Protein AF-A0A264W074-F1 (afdb_monomer)

Radius of gyration: 15.08 Å; Cα contacts (8 Å, |Δi|>4): 47; chains: 1; bounding box: 37×15×43 Å

Sequence (78 aa):
MAKNIDETAEYFVNFKVTNQTTLKEFADTLKEFETKGDNHVHVMIKELNKAFITPIEREDILQLTNSLDDVLDGIEHF

Organism: NCBI:txid2020506

InterPro domains:
  IPR018445 Putative phosphate transport regulator [PF01865] (4-77)
  IPR038078 PhoU-like domain superfamily [G3DSA:1.20.58.220] (1-78)
  IPR052912 UPF0111 domain-containing protein [PTHR37298] (1-78)

Solvent-accessible surface area (backbone atoms only — not comparable to full-atom values): 4540 Å² total; per-residue (Å²): 91,74,69,55,47,52,54,47,52,54,47,65,73,68,60,76,70,83,50,73,68,45,43,47,53,50,53,55,52,39,49,55,49,42,57,52,39,54,53,42,51,54,49,50,55,54,51,55,74,69,48,89,74,68,99,59,60,69,64,61,55,50,50,53,50,50,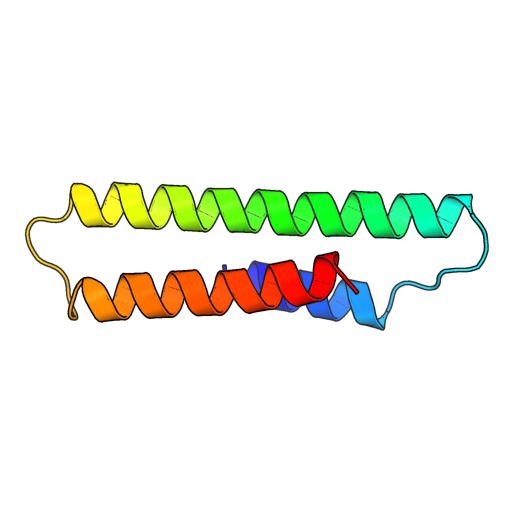59,54,46,54,53,40,52,57,63,61,74,107

Foldseek 3Di:
DVVLLVVLVVLLVPQDDDDPVSVVVNLVVLVVSLVVLVVVLVVQVVVLVVDPDDPDDSVVSNVVSVVSSVSSVVSNVD

pLDDT: mean 94.7, std 2.84, range [73.94, 97.0]

Secondary structure (DSSP, 8-state):
-HHHHHHHHHHHHH----SHHHHHHHHHHHHHHHHHHHHHHHHHHHHHHH-SS-SS-HHHHHHHHHHHHHHHHHHHT-

Nearest PDB structures (foldseek):
  3l39-assembly1_A  TM=8.299E-01  e=1.352E-02  Bacteroides thetaiotaomicron VPI-5482
  2olt-assembly1_B  TM=7.968E-01  e=1.628E-01  Shewanella oneidensis MR-1
  6zc9-assembly1_C  TM=5.659E-01  e=6.398E+00  Homo sapiens
  6bqt-assembly4_K  TM=5.543E-01  e=7.711E+00  Homo sapiens

Mean predicted aligned error: 3.0 Å

Structure (mmCIF, N/CA/C/O backbone):
data_AF-A0A264W074-F1
#
_entry.id   AF-A0A264W074-F1
#
loop_
_atom_site.group_PDB
_atom_site.id
_atom_site.type_symbol
_atom_site.label_atom_id
_atom_site.label_alt_id
_atom_site.label_comp_id
_atom_site.label_asym_id
_atom_site.label_entity_id
_atom_site.label_seq_id
_atom_site.pdbx_PDB_ins_code
_atom_site.Cartn_x
_atom_site.Cartn_y
_atom_site.Cartn_z
_atom_site.occupancy
_atom_site.B_iso_or_equiv
_atom_site.auth_seq_id
_atom_site.auth_comp_id
_atom_site.auth_asym_id
_atom_site.auth_atom_id
_atom_site.pdbx_PDB_model_num
ATOM 1 N N . MET A 1 1 ? -3.741 3.613 1.187 1.00 91.00 1 MET A N 1
ATOM 2 C CA . MET A 1 1 ? -3.217 2.235 1.099 1.00 91.00 1 MET A CA 1
ATOM 3 C C . MET A 1 1 ? -3.714 1.479 -0.127 1.00 91.00 1 MET A C 1
ATOM 5 O O . MET A 1 1 ? -2.961 1.423 -1.078 1.00 91.00 1 MET A O 1
ATOM 9 N N . ALA A 1 2 ? -4.961 0.991 -0.194 1.00 93.38 2 ALA A N 1
ATOM 10 C CA . ALA A 1 2 ? -5.424 0.187 -1.343 1.00 93.38 2 ALA A CA 1
ATOM 11 C C . ALA A 1 2 ? -5.214 0.864 -2.715 1.00 93.38 2 ALA A C 1
ATOM 13 O O . ALA A 1 2 ? -4.659 0.263 -3.622 1.00 93.38 2 ALA A O 1
ATOM 14 N N . LYS A 1 3 ? -5.571 2.150 -2.832 1.00 95.50 3 LYS A N 1
ATOM 15 C CA . LYS A 1 3 ? -5.305 2.941 -4.042 1.00 95.50 3 LYS A CA 1
ATOM 16 C C . LYS A 1 3 ? -3.805 3.113 -4.343 1.00 95.50 3 LYS A C 1
ATOM 18 O O . LYS A 1 3 ? -3.429 3.111 -5.500 1.00 95.50 3 LYS A O 1
ATOM 23 N N . ASN A 1 4 ? -2.965 3.244 -3.310 1.00 96.06 4 ASN A N 1
ATOM 24 C CA . ASN A 1 4 ? -1.510 3.341 -3.482 1.00 96.06 4 ASN A CA 1
ATOM 25 C C . ASN A 1 4 ? -0.972 2.045 -4.096 1.00 96.06 4 ASN A C 1
ATOM 27 O O . ASN A 1 4 ? -0.234 2.110 -5.058 1.00 96.06 4 ASN A O 1
ATOM 31 N N . ILE A 1 5 ? -1.416 0.884 -3.601 1.00 95.44 5 ILE A N 1
ATOM 32 C CA . ILE A 1 5 ? -1.033 -0.430 -4.140 1.00 95.44 5 ILE A CA 1
ATOM 33 C C . ILE A 1 5 ? -1.486 -0.598 -5.594 1.00 95.44 5 ILE A C 1
ATOM 35 O O . ILE A 1 5 ? -0.717 -1.094 -6.408 1.00 95.44 5 ILE A O 1
ATOM 39 N N . ASP A 1 6 ? -2.709 -0.175 -5.922 1.00 96.56 6 ASP A N 1
ATOM 40 C CA . ASP A 1 6 ? -3.236 -0.213 -7.293 1.00 96.56 6 ASP A CA 1
ATOM 41 C C . 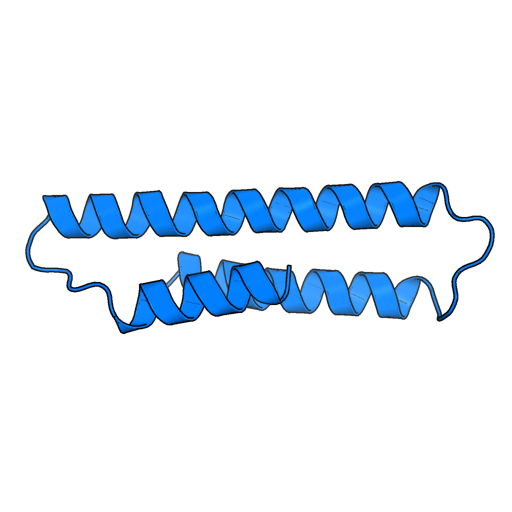ASP A 1 6 ? -2.370 0.626 -8.250 1.00 96.56 6 ASP A C 1
ATOM 43 O O . ASP A 1 6 ? -1.916 0.131 -9.280 1.00 96.56 6 ASP A O 1
ATOM 47 N N . GLU A 1 7 ? -2.037 1.859 -7.851 1.00 96.88 7 GLU A N 1
ATOM 48 C CA . GLU A 1 7 ? -1.140 2.746 -8.602 1.00 96.88 7 GLU A CA 1
ATOM 49 C C . 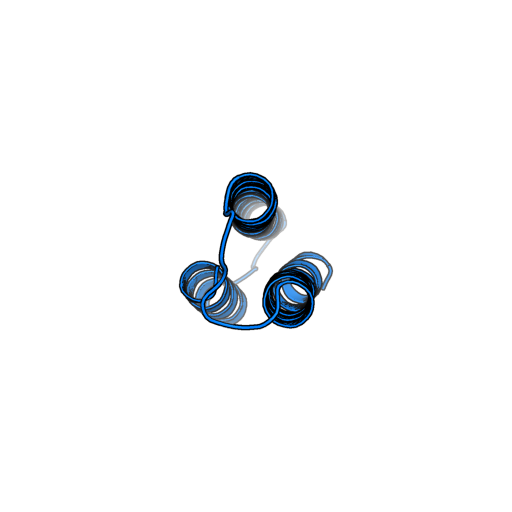GLU A 1 7 ? 0.282 2.167 -8.724 1.00 96.88 7 G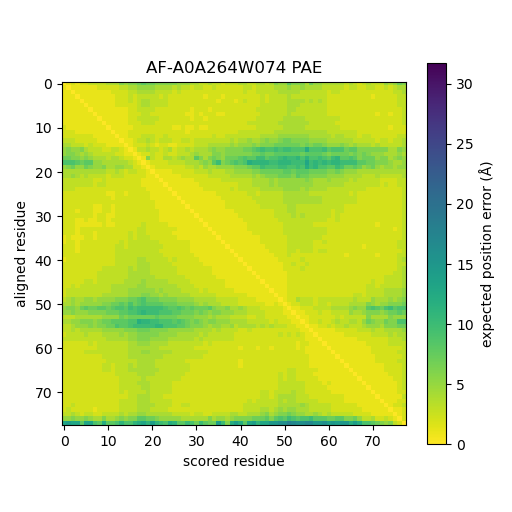LU A C 1
ATOM 51 O O . GLU A 1 7 ? 0.867 2.209 -9.810 1.00 96.88 7 GLU A O 1
ATOM 56 N N . THR A 1 8 ? 0.831 1.583 -7.652 1.00 96.62 8 THR A N 1
ATOM 57 C CA . THR A 1 8 ? 2.144 0.921 -7.687 1.00 96.62 8 THR A CA 1
ATOM 58 C C . THR A 1 8 ? 2.138 -0.255 -8.656 1.00 96.62 8 THR A C 1
ATOM 60 O O . THR A 1 8 ? 3.062 -0.392 -9.454 1.00 96.62 8 THR A O 1
ATOM 63 N N . ALA A 1 9 ? 1.108 -1.103 -8.615 1.00 95.88 9 ALA A N 1
ATOM 64 C CA . ALA A 1 9 ? 0.995 -2.269 -9.485 1.00 95.88 9 ALA A CA 1
ATOM 65 C C . ALA A 1 9 ? 0.843 -1.860 -10.957 1.00 95.88 9 ALA A C 1
ATOM 67 O O . ALA A 1 9 ? 1.498 -2.434 -11.832 1.00 95.88 9 ALA A O 1
ATOM 68 N N . GLU A 1 10 ? 0.032 -0.838 -11.241 1.00 96.56 10 GLU A N 1
ATOM 69 C CA . GLU A 1 10 ? -0.106 -0.286 -12.589 1.00 96.56 10 GLU A CA 1
ATOM 70 C C . GLU A 1 10 ? 1.227 0.277 -13.099 1.00 96.56 10 GLU A C 1
ATOM 72 O O . GLU A 1 10 ? 1.620 0.008 -14.239 1.00 96.56 10 GLU A O 1
ATOM 77 N N . TYR A 1 11 ? 1.952 1.016 -12.258 1.00 96.38 11 TYR A N 1
ATOM 78 C CA . TYR A 1 11 ? 3.277 1.528 -12.593 1.00 96.38 11 TYR A CA 1
ATOM 79 C C . TYR A 1 11 ? 4.277 0.392 -12.851 1.00 96.38 11 TYR A C 1
ATOM 81 O O . TYR A 1 11 ? 4.954 0.394 -13.881 1.00 96.38 11 TYR A O 1
ATOM 89 N N . PHE A 1 12 ? 4.319 -0.606 -11.966 1.00 95.31 12 PHE A N 1
ATOM 90 C CA . PHE A 1 12 ? 5.218 -1.757 -12.047 1.00 95.31 12 PHE A CA 1
ATOM 91 C C . PHE A 1 12 ? 5.059 -2.529 -13.363 1.00 95.31 12 PHE A C 1
ATOM 93 O O . PHE A 1 12 ? 6.046 -2.888 -14.001 1.00 95.31 12 PHE A O 1
ATOM 100 N N . VAL A 1 13 ? 3.818 -2.751 -13.806 1.00 95.00 13 VAL A N 1
ATOM 101 C CA . VAL A 1 13 ? 3.527 -3.501 -15.039 1.00 95.00 13 VAL A CA 1
ATOM 102 C C . VAL A 1 13 ? 3.822 -2.686 -16.301 1.00 95.00 13 VAL A C 1
ATOM 104 O O . VAL A 1 13 ? 4.258 -3.243 -17.312 1.00 95.00 13 VAL A O 1
ATOM 107 N N . ASN A 1 14 ? 3.563 -1.377 -16.278 1.00 95.69 14 ASN A N 1
ATOM 108 C CA . ASN A 1 14 ? 3.609 -0.550 -17.486 1.00 95.69 14 ASN A CA 1
ATOM 109 C C . ASN A 1 14 ? 4.962 0.131 -17.728 1.00 95.69 14 ASN A C 1
ATOM 111 O O . ASN A 1 14 ? 5.262 0.499 -18.872 1.00 95.69 14 ASN A O 1
ATOM 115 N N . PHE A 1 15 ? 5.777 0.326 -16.690 1.00 93.88 15 PHE A N 1
ATOM 116 C CA . PHE A 1 15 ? 7.060 1.000 -16.835 1.00 93.88 15 PHE A CA 1
ATOM 117 C C . PHE A 1 15 ? 8.063 0.127 -17.598 1.00 93.88 15 PHE A C 1
ATOM 119 O O . PHE A 1 15 ? 8.290 -1.041 -17.289 1.00 93.88 15 PHE A O 1
ATOM 126 N N . LYS A 1 16 ? 8.697 0.701 -18.624 1.00 93.06 16 LYS A N 1
ATOM 127 C CA . LYS A 1 16 ? 9.659 -0.015 -19.469 1.00 93.06 16 LYS A CA 1
ATOM 128 C C . LYS A 1 16 ? 11.085 0.335 -19.083 1.00 93.06 16 LYS A C 1
ATOM 130 O O . LYS A 1 16 ? 11.595 1.394 -19.446 1.00 93.06 16 LYS A O 1
ATOM 135 N N . VAL A 1 17 ? 11.760 -0.606 -18.435 1.00 92.00 17 VAL A N 1
ATOM 136 C CA . VAL A 1 17 ? 13.197 -0.509 -18.173 1.00 92.00 17 VAL A CA 1
ATOM 137 C C . VAL A 1 17 ? 13.968 -0.825 -19.456 1.00 92.00 17 VAL A C 1
ATOM 139 O O . VAL A 1 17 ? 13.842 -1.908 -20.024 1.00 92.00 17 VAL A O 1
ATOM 142 N N . THR A 1 18 ? 14.765 0.131 -19.936 1.00 93.44 18 THR A N 1
ATOM 143 C CA . THR A 1 18 ? 15.530 0.008 -21.197 1.00 93.44 18 THR A CA 1
ATOM 144 C C . THR A 1 18 ? 17.034 0.192 -21.008 1.00 93.44 18 THR A C 1
ATOM 146 O O . THR A 1 18 ? 17.827 -0.284 -21.817 1.00 93.44 18 THR A O 1
ATOM 149 N N . ASN A 1 19 ? 17.439 0.884 -19.944 1.00 93.81 19 ASN A N 1
ATOM 150 C CA . ASN A 1 19 ? 18.824 1.165 -19.588 1.00 93.81 19 ASN A CA 1
ATOM 151 C C . ASN A 1 19 ? 18.959 1.430 -18.074 1.00 93.81 19 ASN A C 1
ATOM 153 O O . ASN A 1 19 ? 17.965 1.478 -17.347 1.00 93.81 19 ASN A O 1
ATOM 157 N N . GLN A 1 20 ? 20.192 1.638 -17.604 1.00 92.81 20 GLN A N 1
ATOM 158 C CA . GLN A 1 20 ? 20.483 1.863 -16.181 1.00 92.81 20 GLN A CA 1
ATOM 159 C C . GLN A 1 20 ? 19.823 3.126 -15.608 1.00 92.81 20 GLN A C 1
ATOM 161 O O . GLN A 1 20 ? 19.425 3.121 -14.448 1.00 92.81 20 GLN A O 1
ATOM 166 N N . THR A 1 21 ? 19.663 4.190 -16.399 1.00 94.38 21 THR A N 1
ATOM 167 C CA . THR A 1 21 ? 18.972 5.411 -15.958 1.00 94.38 21 THR A CA 1
ATOM 168 C C . THR A 1 21 ? 17.497 5.128 -15.705 1.00 94.38 21 THR A C 1
ATOM 170 O O . THR A 1 21 ? 17.005 5.412 -14.620 1.00 94.38 21 THR A O 1
ATOM 173 N N . THR A 1 22 ? 16.820 4.470 -16.649 1.00 94.00 22 THR A N 1
ATOM 174 C CA . THR A 1 22 ? 15.405 4.098 -16.487 1.00 94.00 22 THR A CA 1
ATOM 175 C C . THR A 1 22 ? 15.191 3.068 -15.378 1.00 94.00 22 THR A C 1
ATOM 177 O O . THR A 1 22 ? 14.166 3.097 -14.716 1.00 94.00 22 THR A O 1
ATOM 180 N N . LEU A 1 23 ? 16.159 2.173 -15.136 1.00 93.81 23 LEU A N 1
ATOM 181 C CA . LEU A 1 23 ? 16.103 1.243 -14.005 1.00 93.81 23 LEU A CA 1
ATOM 182 C C . LEU A 1 23 ? 16.154 1.997 -12.674 1.00 93.81 23 LEU A C 1
ATOM 184 O O . LEU A 1 23 ? 15.420 1.668 -11.749 1.00 93.81 23 LEU A O 1
ATOM 188 N N . LYS A 1 24 ? 17.011 3.017 -12.587 1.00 95.06 24 LYS A N 1
ATOM 189 C CA . LYS A 1 24 ? 17.098 3.852 -11.394 1.00 95.06 24 LYS A CA 1
ATOM 190 C C . LYS A 1 24 ? 15.804 4.637 -11.172 1.00 95.06 24 LYS A C 1
ATOM 192 O O . LYS A 1 24 ? 15.286 4.623 -10.069 1.00 95.06 24 LYS A O 1
ATOM 197 N N . GLU A 1 25 ? 15.264 5.265 -12.216 1.00 95.50 25 GLU A N 1
ATOM 198 C CA . GLU A 1 25 ? 13.978 5.978 -12.143 1.00 95.50 25 GLU A CA 1
ATOM 199 C C . GLU A 1 25 ? 12.838 5.060 -11.689 1.00 95.50 25 GLU A C 1
ATOM 201 O O . GLU A 1 25 ? 12.015 5.459 -10.867 1.00 95.50 25 GLU A O 1
ATOM 206 N N . PHE A 1 26 ? 12.820 3.822 -12.187 1.00 95.31 26 PHE A N 1
ATOM 207 C CA . PHE A 1 26 ? 11.865 2.804 -11.773 1.00 95.31 26 PHE A CA 1
ATOM 208 C C . PHE A 1 26 ? 11.962 2.496 -10.277 1.00 95.31 26 PHE A C 1
ATOM 210 O O . PHE A 1 26 ? 10.965 2.591 -9.566 1.00 95.31 26 PHE A O 1
ATOM 217 N N . ALA A 1 27 ? 13.169 2.187 -9.797 1.00 94.94 27 ALA A N 1
ATOM 218 C CA . ALA A 1 27 ? 13.413 1.872 -8.393 1.00 94.94 27 ALA A CA 1
ATOM 219 C C . ALA A 1 27 ? 13.115 3.063 -7.467 1.00 94.94 27 ALA A C 1
ATOM 221 O O . ALA A 1 27 ? 12.442 2.895 -6.453 1.00 94.94 27 ALA A O 1
ATOM 222 N N . ASP A 1 28 ? 13.552 4.271 -7.839 1.00 96.00 28 ASP A N 1
ATOM 223 C CA . ASP A 1 28 ? 13.294 5.496 -7.075 1.00 96.00 28 ASP A CA 1
ATOM 224 C C . ASP A 1 28 ? 11.774 5.743 -6.958 1.00 96.00 28 ASP A C 1
ATOM 226 O O . ASP A 1 28 ? 11.272 6.048 -5.877 1.00 96.00 28 ASP A O 1
ATOM 230 N N . THR A 1 29 ? 11.016 5.533 -8.042 1.00 96.38 29 THR A N 1
ATOM 231 C CA . THR A 1 29 ? 9.553 5.704 -8.033 1.00 96.38 29 THR A CA 1
ATOM 232 C C . THR A 1 29 ? 8.847 4.627 -7.203 1.00 96.38 29 THR A C 1
ATOM 234 O O . THR A 1 29 ? 7.920 4.943 -6.457 1.00 96.38 29 THR A O 1
ATOM 237 N N . LEU A 1 30 ? 9.276 3.361 -7.284 1.00 96.06 30 LEU A N 1
ATOM 238 C CA . LEU A 1 30 ? 8.751 2.300 -6.414 1.00 96.06 30 LEU A CA 1
ATOM 239 C C . LEU A 1 30 ? 9.011 2.609 -4.938 1.00 96.06 30 LEU A C 1
ATOM 241 O O . LEU A 1 30 ? 8.106 2.440 -4.120 1.00 96.06 30 LEU A O 1
ATOM 245 N N . LYS A 1 31 ? 10.186 3.160 -4.611 1.00 95.69 31 LYS A N 1
ATOM 246 C CA . LYS A 1 31 ? 10.492 3.583 -3.243 1.00 95.69 31 LYS A CA 1
ATOM 247 C C . LYS A 1 31 ? 9.563 4.686 -2.752 1.00 95.69 31 LYS A C 1
ATOM 249 O O . LYS A 1 31 ? 9.112 4.656 -1.612 1.00 95.69 31 LYS A O 1
ATOM 254 N N . GLU A 1 32 ? 9.219 5.647 -3.607 1.00 96.81 32 GLU A N 1
ATOM 255 C CA . GLU A 1 32 ? 8.237 6.674 -3.246 1.00 96.81 32 GLU A CA 1
ATOM 256 C C . GLU A 1 32 ? 6.856 6.084 -2.935 1.00 96.81 32 GLU A C 1
ATOM 258 O O . GLU A 1 32 ? 6.153 6.590 -2.052 1.00 96.81 32 GLU A O 1
ATOM 263 N N . PHE A 1 33 ? 6.443 5.041 -3.659 1.00 96.75 33 PHE A N 1
ATOM 264 C CA . PHE A 1 33 ? 5.191 4.347 -3.384 1.00 96.75 33 PHE A CA 1
ATOM 265 C C . PHE A 1 33 ? 5.231 3.593 -2.054 1.00 96.75 33 PHE A C 1
ATOM 267 O O . PHE A 1 33 ? 4.274 3.727 -1.288 1.00 96.75 33 PHE A O 1
ATOM 274 N N . GLU A 1 34 ? 6.311 2.870 -1.752 1.00 95.38 34 GLU A N 1
ATOM 275 C CA . GLU A 1 34 ? 6.504 2.212 -0.450 1.00 95.38 34 GLU A CA 1
ATOM 276 C C . GLU A 1 34 ? 6.468 3.230 0.692 1.00 95.38 34 GLU A C 1
ATOM 278 O O . GLU A 1 34 ? 5.650 3.113 1.602 1.00 95.38 34 GLU A O 1
ATOM 283 N N . THR A 1 35 ? 7.203 4.334 0.572 1.00 96.12 35 THR A N 1
ATOM 284 C CA . THR A 1 35 ? 7.254 5.353 1.626 1.00 96.12 35 THR A CA 1
ATOM 285 C C . THR A 1 35 ? 5.878 5.995 1.861 1.00 96.12 35 THR A C 1
ATOM 287 O O . THR A 1 35 ? 5.534 6.397 2.978 1.00 96.12 35 THR A O 1
ATOM 290 N N . LYS A 1 36 ? 5.030 6.107 0.828 1.00 96.31 36 LYS A N 1
ATOM 291 C CA . LYS A 1 36 ? 3.621 6.511 1.002 1.00 96.31 36 LYS A CA 1
ATOM 292 C C . LYS A 1 36 ? 2.804 5.442 1.734 1.00 96.31 36 LYS A C 1
ATOM 294 O O . LYS A 1 36 ? 1.939 5.806 2.535 1.00 96.31 36 LYS A O 1
ATOM 299 N N . GLY A 1 37 ? 3.056 4.163 1.466 1.00 95.94 37 GLY A N 1
ATOM 300 C CA . GLY A 1 37 ? 2.465 3.023 2.169 1.00 95.94 37 GLY A CA 1
ATOM 301 C C . GLY A 1 37 ? 2.777 3.039 3.660 1.00 95.94 37 GLY A C 1
ATOM 302 O O . GLY A 1 37 ? 1.850 3.153 4.463 1.00 95.94 37 GLY A O 1
ATOM 303 N N . ASP A 1 38 ? 4.057 3.116 4.008 1.00 94.81 38 ASP A N 1
ATOM 304 C CA . ASP A 1 38 ? 4.560 3.255 5.380 1.00 94.81 38 ASP A CA 1
ATOM 305 C C . ASP A 1 38 ? 3.855 4.378 6.149 1.00 94.81 38 ASP A C 1
ATOM 307 O O . ASP A 1 38 ? 3.392 4.226 7.285 1.00 94.81 38 ASP A O 1
ATOM 311 N N . ASN A 1 39 ? 3.711 5.540 5.505 1.00 96.75 39 ASN A N 1
ATOM 312 C CA . ASN A 1 39 ? 3.007 6.673 6.094 1.00 96.75 39 ASN A CA 1
ATOM 313 C C . ASN A 1 39 ? 1.529 6.355 6.371 1.00 96.75 39 ASN A C 1
ATOM 315 O O . ASN A 1 39 ? 0.990 6.776 7.399 1.00 96.75 39 ASN A O 1
ATOM 319 N N . HIS A 1 40 ? 0.857 5.609 5.492 1.00 96.44 40 HIS A N 1
ATOM 320 C CA . HIS A 1 40 ? -0.509 5.151 5.740 1.00 96.44 40 HIS A CA 1
ATOM 321 C C . HIS A 1 40 ? -0.584 4.175 6.914 1.00 96.44 40 HIS A C 1
ATOM 323 O O . HIS A 1 40 ? -1.480 4.336 7.747 1.00 96.44 40 HIS A O 1
ATOM 329 N N . VAL A 1 41 ? 0.338 3.215 7.007 1.00 95.62 41 VAL A N 1
ATOM 330 C CA . VAL A 1 41 ? 0.418 2.267 8.129 1.00 95.62 41 VAL A CA 1
ATOM 331 C C . VAL A 1 41 ? 0.617 3.021 9.441 1.00 95.62 41 VAL A C 1
ATOM 333 O O . VAL A 1 41 ? -0.149 2.844 10.393 1.00 95.62 41 VAL A O 1
ATOM 336 N N . HIS A 1 42 ? 1.569 3.954 9.474 1.00 96.25 42 HIS A N 1
ATOM 337 C CA . HIS A 1 42 ? 1.838 4.774 10.651 1.00 96.25 42 HIS A CA 1
ATOM 338 C C . HIS A 1 42 ? 0.609 5.580 11.095 1.00 96.25 42 HIS A C 1
ATOM 340 O O . HIS A 1 42 ? 0.263 5.607 12.282 1.00 96.25 42 HIS A O 1
ATOM 346 N N . VAL A 1 43 ? -0.079 6.228 10.148 1.00 96.25 43 VAL A N 1
ATOM 347 C CA . VAL A 1 43 ? -1.313 6.973 10.432 1.00 96.25 43 VAL A CA 1
ATOM 348 C C . VAL A 1 43 ? -2.405 6.038 10.951 1.00 96.25 43 VAL A C 1
ATOM 350 O O . VAL A 1 43 ? -3.030 6.360 11.960 1.00 96.25 43 VAL A O 1
ATOM 353 N N . MET A 1 44 ? -2.600 4.871 10.334 1.00 95.31 44 MET A N 1
ATOM 354 C CA . MET A 1 44 ? -3.585 3.878 10.775 1.00 95.31 44 MET A CA 1
ATOM 355 C C . MET A 1 44 ? -3.339 3.427 12.215 1.00 95.31 44 MET A C 1
ATOM 357 O O . MET A 1 44 ? -4.254 3.484 13.039 1.00 95.31 44 MET A O 1
ATOM 361 N N . ILE A 1 45 ? -2.101 3.061 12.556 1.00 94.56 45 ILE A N 1
ATOM 362 C CA . ILE A 1 45 ? -1.720 2.663 13.920 1.00 94.56 45 ILE A CA 1
ATOM 363 C C . ILE A 1 45 ? -1.994 3.803 14.909 1.00 94.56 45 ILE A C 1
ATOM 365 O O . ILE A 1 45 ? -2.549 3.589 15.992 1.00 94.56 45 ILE A O 1
ATOM 369 N N . LYS A 1 46 ? -1.641 5.039 14.542 1.00 96.38 46 LYS A N 1
ATOM 370 C CA . LYS A 1 46 ? -1.857 6.218 15.388 1.00 96.38 46 LYS A CA 1
ATOM 371 C C . LYS A 1 46 ? -3.339 6.491 15.638 1.00 96.38 46 LYS A C 1
ATOM 373 O O . LYS A 1 46 ? -3.705 6.812 16.769 1.00 96.38 46 LYS A O 1
ATOM 378 N N . GLU A 1 47 ? -4.180 6.373 14.618 1.00 94.88 47 GLU A N 1
ATOM 379 C CA . GLU A 1 47 ? -5.622 6.591 14.749 1.00 94.88 47 GLU A CA 1
ATOM 380 C C . GLU A 1 47 ? -6.297 5.461 15.530 1.00 94.88 47 GLU A C 1
ATOM 382 O O . GLU A 1 47 ? -7.095 5.739 16.426 1.00 94.88 47 GLU A O 1
ATOM 387 N N . LEU A 1 48 ? -5.896 4.205 15.315 1.00 94.94 48 LEU A N 1
ATOM 388 C CA . LEU A 1 48 ? -6.349 3.087 16.143 1.00 94.94 48 LEU A CA 1
ATOM 389 C C . LEU A 1 48 ? -6.008 3.314 17.619 1.00 94.94 48 LEU A C 1
ATOM 391 O O . LEU A 1 48 ? -6.860 3.123 18.486 1.00 94.94 48 LEU A O 1
ATOM 395 N N . ASN A 1 49 ? -4.795 3.767 17.940 1.00 93.25 49 ASN A N 1
ATOM 396 C CA . ASN A 1 49 ? -4.383 4.047 19.323 1.00 93.25 49 ASN A CA 1
ATOM 397 C C . ASN A 1 49 ? -5.193 5.164 19.998 1.00 93.25 49 ASN A C 1
ATOM 399 O O . ASN A 1 49 ? -5.319 5.163 21.220 1.00 93.25 49 ASN A O 1
ATOM 403 N N . LYS A 1 50 ? -5.766 6.092 19.226 1.00 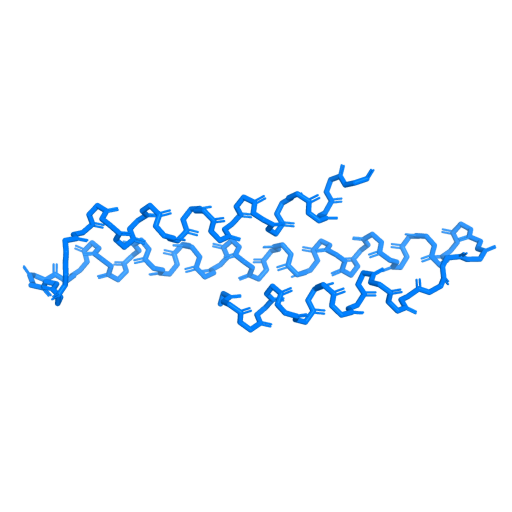95.50 50 LYS A N 1
ATOM 404 C CA . LYS A 1 50 ? -6.650 7.148 19.746 1.00 95.50 50 LYS A CA 1
ATOM 405 C C . LYS A 1 50 ? -8.122 6.738 19.786 1.00 95.50 50 LYS A C 1
ATOM 407 O O . LYS A 1 50 ? -8.896 7.347 20.523 1.00 95.50 50 LYS A O 1
ATOM 412 N N . ALA A 1 51 ? -8.525 5.755 18.985 1.00 94.31 51 ALA A N 1
ATOM 413 C CA . ALA A 1 51 ? -9.905 5.305 18.908 1.00 94.31 51 ALA A CA 1
ATOM 414 C C . ALA A 1 51 ? -10.295 4.528 20.174 1.00 94.31 51 ALA A C 1
ATOM 416 O O . ALA A 1 51 ? -9.711 3.488 20.487 1.00 94.31 51 ALA A O 1
ATOM 417 N N . PHE A 1 52 ? -11.307 5.029 20.889 1.00 93.50 52 PHE A N 1
ATOM 418 C CA . PHE A 1 52 ? -11.870 4.362 22.068 1.00 93.50 52 PHE A CA 1
ATOM 419 C C . PHE A 1 52 ? -12.779 3.180 21.693 1.00 93.50 52 PHE A C 1
ATOM 421 O O . PHE A 1 52 ? -12.788 2.165 22.380 1.00 93.50 52 PHE A O 1
ATOM 428 N N . ILE A 1 53 ? -13.517 3.300 20.586 1.00 93.69 53 ILE A N 1
ATOM 429 C CA . ILE A 1 53 ? -14.352 2.243 20.005 1.00 93.69 53 ILE A CA 1
ATOM 430 C C . ILE A 1 53 ? -13.969 2.116 18.533 1.00 93.69 53 ILE A C 1
ATOM 432 O O . ILE A 1 53 ? -13.845 3.126 17.838 1.00 93.69 53 ILE A O 1
ATOM 436 N N . THR A 1 54 ? -13.793 0.884 18.064 1.00 95.75 54 THR A N 1
ATOM 437 C CA . THR A 1 54 ? -13.555 0.555 16.657 1.00 95.75 54 THR A CA 1
ATOM 438 C C . THR A 1 54 ? -14.789 -0.135 16.061 1.00 95.75 54 THR A C 1
ATOM 440 O O . THR A 1 54 ? -15.523 -0.801 16.788 1.00 95.75 54 THR A O 1
ATOM 443 N N . PRO A 1 55 ? -15.072 0.048 14.757 1.00 92.19 55 PRO A N 1
ATOM 444 C CA . PRO A 1 55 ? -16.251 -0.540 14.109 1.00 92.19 55 PRO A CA 1
ATOM 445 C C . PRO A 1 55 ? -16.136 -2.056 13.884 1.00 92.19 55 PRO A C 1
ATOM 447 O O . PRO A 1 55 ? -17.152 -2.725 13.727 1.00 92.19 55 PRO A O 1
ATOM 450 N N . ILE A 1 56 ? -14.906 -2.568 13.851 1.00 95.00 56 ILE A N 1
ATOM 451 C CA . ILE A 1 56 ? -14.542 -3.988 13.848 1.00 95.00 56 ILE A CA 1
ATOM 452 C C . ILE A 1 56 ? -13.374 -4.186 14.820 1.00 95.00 56 ILE A C 1
ATOM 454 O O . ILE A 1 56 ? -12.902 -3.209 15.421 1.00 95.00 56 ILE A O 1
ATOM 458 N N . GLU A 1 57 ? -12.876 -5.413 14.953 1.00 96.31 57 GLU A N 1
ATOM 459 C CA . GLU A 1 57 ? -11.817 -5.691 15.915 1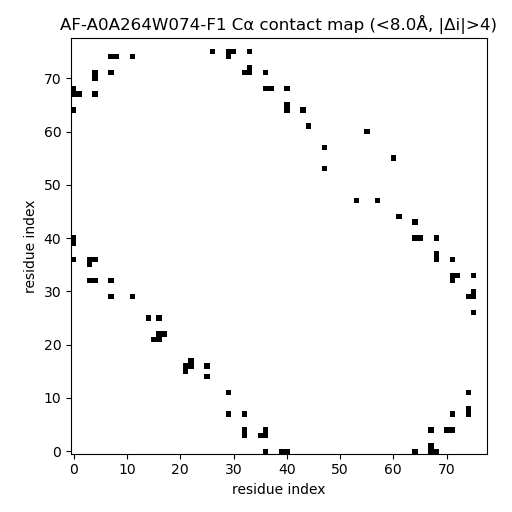.00 96.31 57 GLU A CA 1
ATOM 460 C C . GLU A 1 57 ? -10.504 -5.026 15.519 1.00 96.31 57 GLU A C 1
ATOM 462 O O . GLU A 1 57 ? -10.087 -5.018 14.362 1.00 96.31 57 GLU A O 1
ATOM 467 N N . ARG A 1 58 ? -9.847 -4.421 16.513 1.00 95.75 58 ARG A N 1
ATOM 468 C CA . ARG A 1 58 ? -8.595 -3.681 16.317 1.00 95.75 58 ARG A CA 1
ATOM 469 C C . ARG A 1 58 ? -7.530 -4.542 15.643 1.00 95.75 58 ARG A C 1
ATOM 471 O O . ARG A 1 58 ? -6.806 -4.037 14.791 1.00 95.75 58 ARG A O 1
ATOM 478 N N . GLU A 1 59 ? -7.456 -5.810 16.038 1.00 95.00 59 GLU A N 1
ATOM 479 C CA . GLU A 1 59 ? -6.506 -6.770 15.482 1.00 95.00 59 GLU A CA 1
ATOM 480 C C . GLU A 1 59 ? -6.769 -7.021 13.997 1.00 95.00 59 GLU A C 1
ATOM 482 O O . GLU A 1 59 ? -5.833 -6.989 13.209 1.00 95.00 59 GLU A O 1
ATOM 487 N N . ASP A 1 60 ? -8.035 -7.142 13.588 1.00 97.00 60 ASP A N 1
ATOM 488 C CA . ASP A 1 60 ? -8.392 -7.347 12.181 1.00 97.00 60 ASP A CA 1
ATOM 489 C C . ASP A 1 60 ? -7.983 -6.144 11.317 1.00 97.00 60 ASP A C 1
ATOM 491 O O . ASP A 1 60 ? -7.498 -6.306 10.1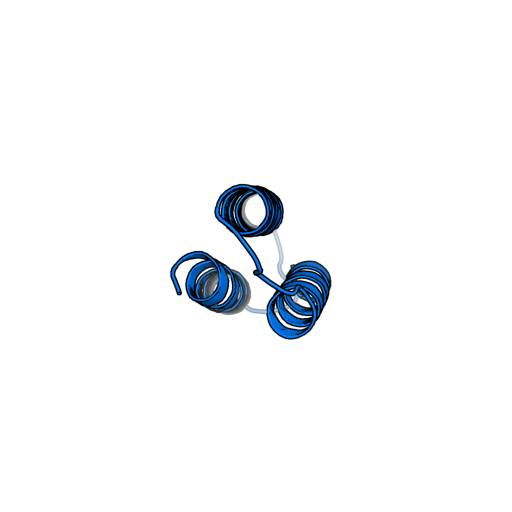97 1.00 97.00 60 ASP A O 1
ATOM 495 N N . ILE A 1 61 ? -8.135 -4.919 11.838 1.00 95.88 61 ILE A N 1
ATOM 496 C CA . ILE A 1 61 ? -7.708 -3.700 11.132 1.00 95.88 61 ILE A CA 1
ATOM 497 C C . ILE A 1 61 ? -6.181 -3.656 11.006 1.00 95.88 61 ILE A C 1
ATOM 499 O O . ILE A 1 61 ? -5.669 -3.299 9.940 1.00 95.88 61 ILE A O 1
ATOM 503 N N . LEU A 1 62 ? -5.455 -3.992 12.077 1.00 95.00 62 LEU A N 1
ATOM 504 C CA . LEU A 1 62 ? -3.991 -4.041 12.062 1.00 95.00 62 LEU A CA 1
ATOM 505 C C . LEU A 1 62 ? -3.492 -5.107 11.090 1.00 95.00 62 LEU A C 1
ATOM 507 O O . LEU A 1 62 ? -2.658 -4.803 10.242 1.00 95.00 62 LEU A O 1
ATOM 511 N N . GLN A 1 63 ? -4.051 -6.313 11.158 1.00 96.31 63 GLN A N 1
ATOM 512 C CA . GLN A 1 63 ? -3.703 -7.406 10.262 1.00 96.31 63 GLN A CA 1
ATOM 513 C C . GLN A 1 63 ? -3.965 -7.026 8.805 1.00 96.31 63 GLN A C 1
ATOM 515 O O . GLN A 1 63 ? -3.082 -7.198 7.971 1.00 96.31 63 GLN A O 1
ATOM 520 N N . LEU A 1 64 ? -5.132 -6.453 8.493 1.00 95.88 64 LEU A N 1
ATOM 521 C CA . LEU A 1 64 ? -5.438 -5.993 7.139 1.00 95.88 64 LEU A CA 1
ATOM 522 C C . LEU A 1 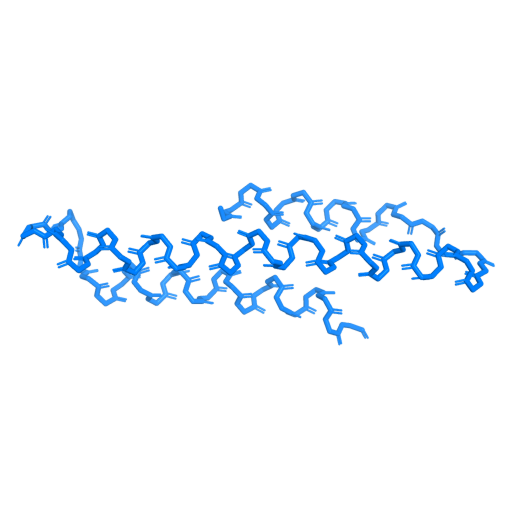64 ? -4.450 -4.921 6.668 1.00 95.88 64 LEU A C 1
ATOM 524 O O . LEU A 1 64 ? -4.009 -4.955 5.524 1.00 95.88 64 LEU A O 1
ATOM 528 N N . THR A 1 65 ? -4.105 -3.972 7.538 1.00 95.44 65 THR A N 1
ATOM 529 C CA . THR A 1 65 ? -3.154 -2.901 7.215 1.00 95.44 65 THR A CA 1
ATOM 530 C C . THR A 1 65 ? -1.770 -3.473 6.906 1.00 95.44 65 THR A C 1
ATOM 532 O O . THR A 1 65 ? -1.209 -3.120 5.874 1.00 95.44 65 THR A O 1
ATOM 535 N N . ASN A 1 66 ? -1.276 -4.402 7.728 1.00 94.50 66 ASN A N 1
ATOM 536 C CA . ASN A 1 66 ? 0.013 -5.066 7.520 1.00 94.50 66 ASN A CA 1
ATOM 537 C C . ASN A 1 66 ? 0.011 -5.939 6.259 1.00 94.50 66 ASN A C 1
ATOM 539 O O . ASN A 1 66 ? 0.935 -5.866 5.467 1.00 94.50 66 ASN A O 1
ATOM 543 N N . SER A 1 67 ? -1.052 -6.708 6.003 1.00 96.12 67 SER A N 1
ATOM 544 C CA . SER A 1 67 ? -1.135 -7.527 4.784 1.00 96.12 67 SER A CA 1
ATOM 545 C C . SER A 1 67 ? -1.159 -6.692 3.502 1.00 96.12 67 SER A C 1
ATOM 547 O O . SER A 1 67 ? -0.730 -7.164 2.455 1.00 96.12 67 SER A O 1
ATOM 549 N N . LEU A 1 68 ? -1.686 -5.465 3.553 1.00 95.44 68 LEU A N 1
ATOM 550 C CA . LEU A 1 68 ? -1.605 -4.532 2.428 1.00 95.44 68 LEU A CA 1
ATOM 551 C C . LEU A 1 68 ? -0.180 -3.986 2.246 1.00 95.44 68 LEU A C 1
ATOM 553 O O . LEU A 1 68 ? 0.239 -3.771 1.113 1.00 95.44 68 LEU A O 1
ATOM 557 N N . ASP A 1 69 ? 0.541 -3.772 3.341 1.00 95.50 69 ASP A N 1
ATOM 558 C CA . ASP A 1 69 ? 1.939 -3.333 3.347 1.00 95.50 69 ASP A CA 1
ATOM 559 C C . ASP A 1 69 ? 2.873 -4.403 2.775 1.00 95.50 69 ASP A C 1
ATOM 561 O O . ASP A 1 69 ? 3.602 -4.136 1.826 1.00 95.50 69 ASP A O 1
ATOM 565 N N . ASP A 1 70 ? 2.707 -5.658 3.206 1.00 95.50 70 ASP A N 1
ATOM 566 C CA . ASP A 1 70 ? 3.466 -6.810 2.699 1.00 95.50 70 ASP A CA 1
ATOM 567 C C . ASP A 1 70 ? 3.382 -6.942 1.163 1.00 95.50 70 ASP A C 1
ATOM 569 O O . ASP A 1 70 ? 4.335 -7.356 0.499 1.00 95.50 70 ASP A O 1
ATOM 573 N N . VAL A 1 71 ? 2.229 -6.603 0.572 1.00 94.81 71 VAL A N 1
ATOM 574 C CA . VAL A 1 71 ? 2.044 -6.612 -0.890 1.00 94.81 71 VAL A CA 1
ATOM 575 C C . 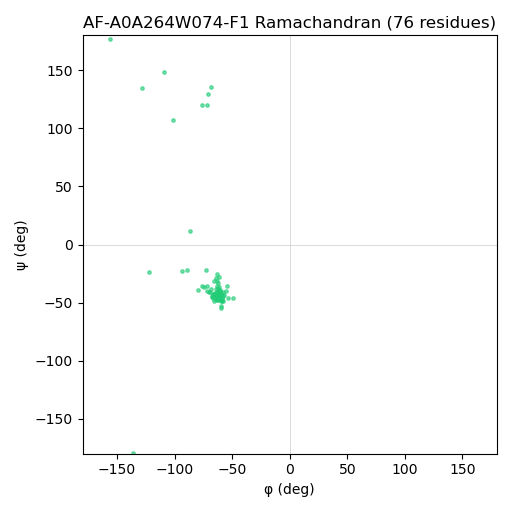VAL A 1 71 ? 2.838 -5.491 -1.555 1.00 94.81 71 VAL A C 1
ATOM 577 O O . VAL A 1 71 ? 3.407 -5.707 -2.625 1.00 94.81 71 VAL A O 1
ATOM 580 N N . LEU A 1 72 ? 2.865 -4.304 -0.952 1.00 94.69 72 LEU A N 1
ATOM 581 C CA . LEU A 1 72 ? 3.599 -3.154 -1.472 1.00 94.69 72 LEU A CA 1
ATOM 582 C C . LEU A 1 72 ? 5.113 -3.391 -1.403 1.00 94.69 72 LEU A C 1
ATOM 584 O O . LEU A 1 72 ? 5.796 -3.208 -2.412 1.00 94.69 72 LEU A O 1
ATOM 588 N N . ASP A 1 73 ? 5.600 -3.902 -0.274 1.00 93.44 73 ASP A N 1
ATOM 589 C CA . ASP A 1 73 ? 6.996 -4.309 -0.074 1.00 93.44 73 ASP A CA 1
ATOM 590 C C . ASP A 1 73 ? 7.408 -5.414 -1.048 1.00 93.44 73 ASP A C 1
ATOM 592 O O . ASP A 1 73 ? 8.507 -5.407 -1.606 1.00 93.44 73 ASP A O 1
ATOM 596 N N . GLY A 1 74 ? 6.505 -6.368 -1.295 1.00 93.56 74 GLY A N 1
ATOM 597 C CA . GLY A 1 74 ? 6.713 -7.425 -2.278 1.00 93.56 74 GLY A CA 1
ATOM 598 C C . GLY A 1 74 ? 6.887 -6.901 -3.708 1.00 93.56 74 GLY A C 1
ATOM 599 O O . GLY A 1 74 ? 7.572 -7.544 -4.502 1.00 93.56 74 GLY A O 1
ATOM 600 N N . ILE A 1 75 ? 6.299 -5.746 -4.040 1.00 92.50 75 ILE A N 1
ATOM 601 C CA . ILE A 1 75 ? 6.482 -5.087 -5.341 1.00 92.50 75 ILE A CA 1
ATOM 602 C C . ILE A 1 75 ? 7.811 -4.313 -5.388 1.00 92.50 75 ILE A C 1
ATOM 604 O O . ILE A 1 75 ? 8.476 -4.336 -6.423 1.00 92.50 75 ILE A O 1
ATOM 608 N N . GLU A 1 76 ? 8.217 -3.641 -4.304 1.00 91.62 76 GLU A N 1
ATOM 609 C CA . GLU A 1 76 ? 9.495 -2.905 -4.247 1.00 91.62 76 GLU A CA 1
ATOM 610 C C . GLU A 1 76 ? 10.711 -3.844 -4.327 1.00 91.62 76 GLU A C 1
ATOM 612 O O . GLU A 1 76 ? 11.678 -3.550 -5.029 1.00 91.62 76 GLU A O 1
ATOM 617 N N . HIS A 1 77 ? 10.671 -4.976 -3.619 1.00 87.50 77 HIS A N 1
ATOM 618 C CA . HIS A 1 77 ? 11.815 -5.882 -3.452 1.00 87.50 77 HIS A CA 1
ATOM 619 C C . HIS A 1 77 ? 11.992 -6.941 -4.561 1.00 87.50 77 HIS A C 1
ATOM 621 O O . HIS A 1 77 ? 12.772 -7.881 -4.375 1.00 87.50 77 HIS A O 1
ATOM 627 N N . PHE A 1 78 ? 11.275 -6.825 -5.683 1.00 73.94 78 PHE A N 1
ATOM 628 C CA . PHE A 1 78 ? 11.368 -7.748 -6.824 1.00 73.94 78 PHE A CA 1
ATOM 629 C C . PHE A 1 78 ? 12.712 -7.653 -7.569 1.00 73.94 78 PHE A C 1
ATOM 631 O O . PHE A 1 78 ? 13.296 -8.725 -7.861 1.00 73.94 78 PHE A O 1
#